Protein AF-A0A813K8M6-F1 (afdb_monomer)

Sequence (175 aa):
FKNPDDRFEMLVILCQASMNEKKYRQALTVLNEISEPPDALESLADFDSLKCQVYCFNGDMVKGLKAFNKAIEGQEFDLAISTWAGCSAALRRAGAWAVTKTTLEGLAKTDADKDKLDAVENLAKLKDAYLQEDRPKTDVARYAAVALVVVAMLVFVYLLWLLEARSLESWKMRK

Structure (mmCIF, N/CA/C/O backbone):
data_AF-A0A813K8M6-F1
#
_entry.id   AF-A0A813K8M6-F1
#
loop_
_atom_site.group_PDB
_atom_site.id
_atom_site.type_symbol
_atom_site.label_atom_id
_atom_site.label_alt_id
_atom_site.label_comp_id
_atom_site.label_asym_id
_atom_site.label_entity_id
_atom_site.label_seq_id
_atom_site.pdbx_PDB_ins_code
_atom_site.Cartn_x
_atom_site.Cartn_y
_atom_site.Cartn_z
_atom_site.occupancy
_atom_site.B_iso_or_equiv
_atom_site.auth_seq_id
_atom_site.auth_comp_id
_atom_site.auth_asym_id
_atom_site.auth_atom_id
_atom_site.pdbx_PDB_model_num
ATOM 1 N N . PHE A 1 1 ? 5.717 29.565 -0.203 1.00 63.16 1 PHE A N 1
ATOM 2 C CA . PHE A 1 1 ? 4.283 29.713 0.105 1.00 63.16 1 PHE A CA 1
ATOM 3 C C . PHE A 1 1 ? 4.122 30.782 1.163 1.00 63.16 1 PHE A C 1
ATOM 5 O O . PHE A 1 1 ? 4.915 30.788 2.096 1.00 63.16 1 PHE A O 1
ATOM 12 N N . LYS A 1 2 ? 3.194 31.728 0.967 1.00 81.81 2 LYS A N 1
ATOM 13 C CA . LYS A 1 2 ? 2.921 32.793 1.949 1.00 81.81 2 LYS A CA 1
ATOM 14 C C . LYS A 1 2 ? 2.077 32.277 3.123 1.00 81.81 2 LYS A C 1
ATOM 16 O O . LYS A 1 2 ? 2.232 32.794 4.220 1.00 81.81 2 LYS A O 1
ATOM 21 N N . ASN A 1 3 ? 1.259 31.249 2.889 1.00 86.44 3 ASN A N 1
ATOM 22 C CA . ASN A 1 3 ? 0.480 30.539 3.896 1.00 86.44 3 ASN A CA 1
ATOM 23 C C . ASN A 1 3 ? 1.069 29.123 4.117 1.00 86.44 3 ASN A C 1
ATOM 25 O O . ASN A 1 3 ? 1.348 28.443 3.121 1.00 86.44 3 ASN A O 1
ATOM 29 N N . PRO A 1 4 ? 1.330 28.680 5.362 1.00 86.56 4 PRO A N 1
ATOM 30 C CA . PRO A 1 4 ? 1.729 27.300 5.652 1.00 86.56 4 PRO A CA 1
ATOM 31 C C . PRO A 1 4 ? 0.704 26.252 5.191 1.00 86.56 4 PRO A C 1
ATOM 33 O O . PRO A 1 4 ? 1.125 25.187 4.739 1.00 86.56 4 PRO A O 1
ATOM 36 N N . ASP A 1 5 ? -0.593 26.563 5.219 1.00 87.00 5 ASP A N 1
ATOM 37 C CA . ASP A 1 5 ? -1.651 25.603 4.870 1.00 87.00 5 ASP A CA 1
ATOM 38 C C . ASP A 1 5 ? -1.622 25.251 3.376 1.00 87.00 5 ASP A C 1
ATOM 40 O O . ASP A 1 5 ? -1.583 24.076 3.013 1.00 87.00 5 ASP A O 1
ATOM 44 N N . ASP A 1 6 ? -1.479 26.256 2.502 1.00 89.31 6 ASP A N 1
ATOM 45 C CA . ASP A 1 6 ? -1.323 26.050 1.054 1.00 89.31 6 ASP A CA 1
ATOM 46 C C . ASP A 1 6 ? -0.097 25.175 0.736 1.00 89.31 6 ASP A C 1
ATOM 48 O O . ASP A 1 6 ? -0.085 24.395 -0.219 1.00 89.31 6 ASP A O 1
ATOM 52 N N . ARG A 1 7 ? 0.979 25.316 1.530 1.00 90.69 7 ARG A N 1
ATOM 53 C CA . ARG A 1 7 ? 2.183 24.491 1.371 1.00 90.69 7 ARG A CA 1
ATOM 54 C C . ARG A 1 7 ? 1.897 23.046 1.753 1.00 90.69 7 ARG A C 1
ATOM 56 O O . ARG A 1 7 ? 2.355 22.151 1.045 1.00 90.69 7 ARG A O 1
ATOM 63 N N . PHE A 1 8 ? 1.205 22.832 2.870 1.00 91.31 8 PHE A N 1
ATOM 64 C CA . PHE A 1 8 ? 0.817 21.506 3.332 1.00 91.31 8 PHE A CA 1
ATOM 65 C C . PHE A 1 8 ? -0.039 20.805 2.273 1.00 91.31 8 PHE A C 1
ATOM 67 O O . PHE A 1 8 ? 0.336 19.729 1.811 1.00 91.31 8 PHE A O 1
ATOM 74 N N . GLU A 1 9 ? -1.107 21.456 1.807 1.00 90.81 9 GLU A N 1
ATOM 75 C CA . GLU A 1 9 ? -2.008 20.907 0.790 1.00 90.81 9 GLU A CA 1
ATOM 76 C C . GLU A 1 9 ? -1.262 20.578 -0.510 1.00 90.81 9 GLU A C 1
ATOM 78 O O . GLU A 1 9 ? -1.362 19.461 -1.025 1.00 90.81 9 GLU A O 1
ATOM 83 N N . MET A 1 10 ? -0.419 21.497 -0.999 1.00 94.00 10 MET A N 1
ATOM 84 C CA . MET A 1 10 ? 0.396 21.247 -2.189 1.00 94.00 10 MET A CA 1
ATOM 85 C C . MET A 1 10 ? 1.305 20.020 -2.014 1.00 94.00 10 MET A C 1
ATOM 87 O O . MET A 1 10 ? 1.411 19.195 -2.925 1.00 94.00 10 MET A O 1
ATOM 91 N N . LEU A 1 11 ? 1.986 19.886 -0.871 1.00 95.31 11 LEU A N 1
ATOM 92 C CA . LEU A 1 11 ? 2.889 18.758 -0.629 1.00 95.31 11 LEU A CA 1
ATOM 93 C C . LEU A 1 11 ? 2.130 17.430 -0.497 1.00 95.31 11 LEU A C 1
ATOM 95 O O . LEU A 1 11 ? 2.611 16.412 -0.998 1.00 95.31 11 LEU A O 1
ATOM 99 N N . VAL A 1 12 ? 0.941 17.428 0.114 1.00 94.94 12 VAL A N 1
ATOM 100 C CA . VAL A 1 12 ? 0.066 16.245 0.172 1.00 94.94 12 VAL A CA 1
ATOM 101 C C . VAL A 1 12 ? -0.341 15.814 -1.236 1.00 94.94 12 VAL A C 1
ATOM 103 O O . VAL A 1 12 ? -0.151 14.648 -1.588 1.00 94.94 12 VAL A O 1
ATOM 106 N N . ILE A 1 13 ? -0.802 16.748 -2.074 1.00 96.06 13 ILE A N 1
ATOM 107 C CA . ILE A 1 13 ? -1.165 16.473 -3.473 1.00 96.06 13 ILE A CA 1
ATOM 108 C C . ILE A 1 13 ? 0.045 15.941 -4.251 1.00 96.06 13 ILE A C 1
ATOM 110 O O . ILE A 1 13 ? -0.065 14.959 -4.987 1.00 96.06 13 ILE A O 1
ATOM 114 N N . LEU A 1 14 ? 1.228 16.534 -4.068 1.00 97.75 14 LEU A N 1
ATOM 115 C CA . LEU A 1 14 ? 2.457 16.080 -4.721 1.00 97.75 14 LEU A CA 1
ATOM 116 C C . LEU A 1 14 ? 2.858 14.661 -4.279 1.00 97.75 14 LEU A C 1
ATOM 118 O O . LEU A 1 14 ? 3.325 13.858 -5.096 1.00 97.75 14 LEU A O 1
ATOM 122 N N . CYS A 1 15 ? 2.666 14.340 -3.000 1.00 97.69 15 CYS A N 1
ATOM 123 C CA . CYS A 1 15 ? 2.896 13.008 -2.453 1.00 97.69 15 CYS A CA 1
ATOM 124 C C . CYS A 1 15 ? 1.922 11.985 -3.062 1.00 97.69 15 CYS A C 1
ATOM 126 O O . CYS A 1 15 ? 2.361 10.950 -3.568 1.00 97.69 15 CYS A O 1
ATOM 128 N N . GLN A 1 16 ? 0.625 12.307 -3.116 1.00 97.19 16 GLN A N 1
ATOM 129 C CA . GLN A 1 16 ? -0.406 11.478 -3.756 1.00 97.19 16 GLN A CA 1
ATOM 130 C C . GLN A 1 16 ? -0.125 11.259 -5.248 1.00 97.19 16 GLN A C 1
ATOM 132 O O . GLN A 1 16 ? -0.160 10.126 -5.728 1.00 97.19 16 GLN A O 1
ATOM 137 N N . ALA A 1 17 ? 0.236 12.314 -5.982 1.00 98.12 17 ALA A N 1
ATOM 138 C CA . ALA A 1 17 ? 0.622 12.210 -7.386 1.00 98.12 17 ALA A CA 1
ATOM 139 C C . ALA A 1 17 ? 1.840 11.288 -7.567 1.00 98.12 17 ALA A C 1
ATOM 141 O O . ALA A 1 17 ? 1.840 10.406 -8.425 1.00 98.12 17 ALA A O 1
ATOM 142 N N . SER A 1 18 ? 2.856 11.422 -6.708 1.00 98.25 18 SER A N 1
ATOM 143 C CA . SER A 1 18 ? 4.033 10.542 -6.725 1.00 98.25 18 SER A CA 1
ATOM 144 C C . SER A 1 18 ? 3.670 9.076 -6.446 1.00 98.25 18 SER A C 1
ATOM 146 O O . SER A 1 18 ? 4.263 8.173 -7.041 1.00 98.25 18 SER A O 1
ATOM 148 N N . MET A 1 19 ? 2.689 8.825 -5.574 1.00 97.81 19 MET A N 1
ATOM 149 C CA . MET A 1 19 ? 2.160 7.487 -5.289 1.00 97.81 19 MET A CA 1
ATOM 150 C C . MET A 1 19 ? 1.417 6.883 -6.485 1.00 97.81 19 MET A C 1
ATOM 152 O O . MET A 1 19 ? 1.682 5.731 -6.835 1.00 97.81 19 MET A O 1
ATOM 156 N N . ASN A 1 20 ? 0.563 7.663 -7.154 1.00 96.75 20 ASN A N 1
ATOM 157 C CA . ASN A 1 20 ? -0.169 7.236 -8.353 1.00 96.75 20 ASN A CA 1
ATOM 158 C C . ASN A 1 20 ? 0.781 6.859 -9.501 1.00 96.75 20 ASN A C 1
ATOM 160 O O . ASN A 1 20 ? 0.588 5.844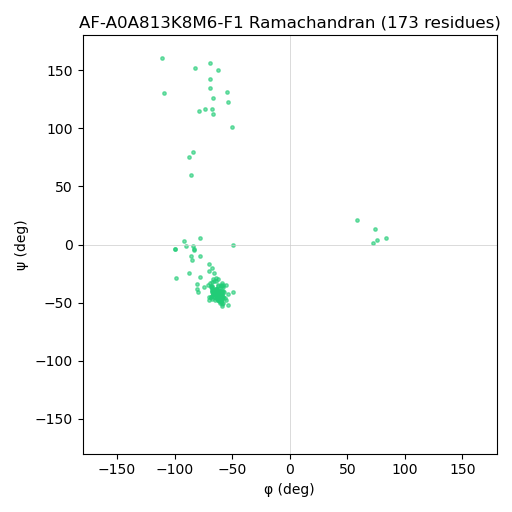 -10.169 1.00 96.75 20 ASN A O 1
ATOM 164 N N . GLU A 1 21 ? 1.877 7.605 -9.646 1.00 97.44 21 GLU A N 1
ATOM 165 C CA . GLU A 1 21 ? 2.957 7.331 -10.604 1.00 97.44 21 GLU A CA 1
ATOM 166 C C . GLU A 1 21 ? 3.912 6.206 -10.156 1.00 97.44 21 GLU A C 1
ATOM 168 O O . GLU A 1 21 ? 4.933 5.948 -10.797 1.00 97.44 21 GLU A O 1
ATOM 173 N N . LYS A 1 22 ? 3.626 5.525 -9.036 1.00 96.75 22 LYS A N 1
ATOM 174 C CA . LYS A 1 22 ? 4.455 4.453 -8.449 1.00 96.75 22 LYS A CA 1
ATOM 175 C C . LYS A 1 22 ? 5.887 4.898 -8.099 1.00 96.75 22 LYS A C 1
ATOM 177 O O . LYS A 1 22 ? 6.779 4.062 -7.924 1.00 96.75 22 LYS A O 1
ATOM 182 N N . LYS A 1 23 ? 6.129 6.205 -7.938 1.00 98.06 23 LYS A N 1
ATOM 183 C CA . LYS A 1 23 ? 7.416 6.799 -7.531 1.00 98.06 23 LYS A CA 1
ATOM 184 C C . LYS A 1 23 ? 7.540 6.829 -6.004 1.00 98.06 23 LYS A C 1
ATOM 186 O O . LYS A 1 23 ? 7.716 7.879 -5.391 1.00 98.06 23 LYS A O 1
ATOM 191 N N . TYR A 1 24 ? 7.490 5.655 -5.374 1.00 98.00 24 TYR A N 1
ATOM 192 C CA . TYR A 1 24 ? 7.379 5.519 -3.913 1.00 98.00 24 TYR A CA 1
ATOM 193 C C . TYR A 1 24 ? 8.513 6.195 -3.125 1.00 98.00 24 TYR A C 1
ATOM 195 O O . TYR A 1 24 ? 8.262 6.779 -2.073 1.00 98.00 24 TYR A O 1
ATOM 203 N N . ARG A 1 25 ? 9.752 6.172 -3.638 1.00 98.19 25 ARG A N 1
ATOM 204 C CA . ARG A 1 25 ? 10.892 6.851 -2.992 1.00 98.19 25 ARG A CA 1
ATOM 205 C C . ARG A 1 25 ? 10.729 8.369 -2.988 1.00 98.19 25 ARG A C 1
ATOM 207 O O . ARG A 1 25 ? 11.020 9.003 -1.984 1.00 98.19 25 ARG A O 1
ATOM 214 N N . GLN A 1 26 ? 10.237 8.934 -4.091 1.00 98.25 26 GLN A N 1
ATOM 215 C CA . GLN A 1 26 ? 9.951 10.365 -4.188 1.00 98.25 26 GLN A CA 1
ATOM 216 C C . GLN A 1 26 ? 8.805 10.744 -3.250 1.00 98.25 26 GLN A C 1
ATOM 218 O O . GLN A 1 26 ? 8.925 11.727 -2.527 1.00 98.25 26 GLN A O 1
ATOM 223 N N . ALA A 1 27 ? 7.741 9.936 -3.206 1.00 98.31 27 ALA A N 1
ATOM 224 C CA . ALA A 1 27 ? 6.636 10.145 -2.274 1.00 98.31 27 ALA A CA 1
ATOM 225 C C . ALA A 1 27 ? 7.124 10.170 -0.814 1.00 98.31 27 ALA A C 1
ATOM 227 O O . ALA A 1 27 ? 6.714 11.033 -0.049 1.00 98.31 27 ALA A O 1
ATOM 228 N N . LEU A 1 28 ? 8.064 9.289 -0.446 1.00 98.25 28 LEU A N 1
ATOM 229 C CA . LEU A 1 28 ? 8.680 9.288 0.884 1.00 98.25 28 LEU A CA 1
ATOM 230 C C . LEU A 1 28 ? 9.489 10.561 1.163 1.00 98.25 28 LEU A C 1
ATOM 232 O O . LEU A 1 28 ? 9.404 11.099 2.263 1.00 98.25 28 LEU A O 1
ATOM 236 N N . THR A 1 29 ? 10.262 11.048 0.190 1.00 98.31 29 THR A N 1
ATOM 237 C CA . THR A 1 29 ? 10.992 12.316 0.330 1.00 98.31 29 THR A CA 1
ATOM 238 C C . THR A 1 29 ? 10.032 13.476 0.561 1.00 98.31 29 THR A C 1
ATOM 240 O O . THR A 1 29 ? 10.202 14.199 1.535 1.00 98.31 29 THR A O 1
ATOM 243 N N . VAL A 1 30 ? 8.995 13.600 -0.274 1.00 97.88 30 VAL A N 1
ATOM 244 C CA . VAL A 1 30 ? 7.974 14.650 -0.139 1.00 97.88 30 VAL A CA 1
ATOM 245 C C . VAL A 1 30 ? 7.269 14.538 1.210 1.00 97.88 30 VAL A C 1
ATOM 247 O O . VAL A 1 30 ? 7.121 15.538 1.900 1.00 97.88 30 VAL A O 1
ATOM 250 N N . LEU A 1 31 ? 6.899 13.325 1.629 1.00 97.12 31 LEU A N 1
ATOM 251 C CA . LEU A 1 31 ? 6.241 13.091 2.910 1.00 97.12 31 LEU A CA 1
ATOM 252 C C . LEU A 1 31 ? 7.086 13.565 4.101 1.00 97.12 31 LEU A C 1
ATOM 254 O O . LEU A 1 31 ? 6.542 14.143 5.035 1.00 97.12 31 LEU A O 1
ATOM 258 N N . ASN A 1 32 ? 8.402 13.348 4.069 1.00 96.81 32 ASN A N 1
ATOM 259 C CA . ASN A 1 32 ? 9.301 13.799 5.135 1.00 96.81 32 ASN A CA 1
ATOM 260 C C . ASN A 1 32 ? 9.480 15.330 5.169 1.00 96.81 32 ASN A C 1
ATOM 262 O O . ASN A 1 32 ? 9.952 15.854 6.176 1.00 96.81 32 ASN A O 1
ATOM 266 N N . GLU A 1 33 ? 9.131 16.044 4.094 1.00 96.19 33 GLU A N 1
ATOM 267 C CA . GLU A 1 33 ? 9.129 17.514 4.057 1.00 96.19 33 GLU A CA 1
ATOM 268 C C . GLU A 1 33 ? 7.828 18.130 4.593 1.00 96.19 33 GLU A C 1
ATOM 270 O O . GLU A 1 33 ? 7.778 19.337 4.844 1.00 96.19 33 GLU A O 1
ATOM 275 N N . ILE A 1 34 ? 6.776 17.324 4.765 1.00 93.50 34 ILE A N 1
ATOM 276 C CA . ILE A 1 34 ? 5.495 17.776 5.305 1.00 93.50 34 ILE A CA 1
ATOM 277 C C . ILE A 1 34 ? 5.619 17.893 6.826 1.00 93.50 34 ILE A C 1
ATOM 279 O O . ILE A 1 34 ? 5.794 16.899 7.530 1.00 93.50 34 ILE A O 1
ATOM 283 N N . SER A 1 35 ? 5.509 19.114 7.347 1.00 86.31 35 SER A N 1
ATOM 284 C CA . SER A 1 35 ? 5.306 19.346 8.779 1.00 86.31 35 SER A CA 1
ATOM 285 C C . SER A 1 35 ? 3.908 18.883 9.193 1.00 86.31 35 SER A C 1
ATOM 287 O O . SER A 1 35 ? 2.963 19.071 8.426 1.00 86.31 35 SER A O 1
ATOM 289 N N . GLU A 1 36 ? 3.765 18.300 10.390 1.00 77.62 36 GLU A N 1
ATOM 290 C CA . GLU A 1 36 ? 2.446 17.915 10.918 1.00 77.62 36 GLU A CA 1
ATOM 291 C C . GLU A 1 36 ? 1.496 19.130 10.906 1.00 77.62 36 GLU A C 1
ATOM 293 O O . GLU A 1 36 ? 1.910 20.221 11.319 1.00 77.62 36 GLU A O 1
ATOM 298 N N . PRO A 1 37 ? 0.264 18.977 10.384 1.00 74.62 37 PRO A N 1
ATOM 299 C CA . PRO A 1 37 ? -0.665 20.088 10.263 1.00 74.62 37 PRO A CA 1
ATOM 300 C C . PRO A 1 37 ? -1.144 20.517 11.658 1.00 74.62 37 PRO A C 1
ATOM 302 O O . PRO A 1 37 ? -1.504 19.656 12.466 1.00 74.62 37 PRO A O 1
ATOM 305 N N . PRO A 1 38 ? -1.179 21.826 11.955 1.00 63.09 38 PRO A N 1
ATOM 306 C CA . PRO A 1 38 ? -1.862 22.321 13.136 1.00 63.09 38 PRO A CA 1
ATOM 307 C C . PRO A 1 38 ? -3.381 22.233 12.892 1.00 63.09 38 PRO A C 1
ATOM 309 O O . PRO A 1 38 ? -3.918 22.863 11.990 1.00 63.09 38 PRO A O 1
ATOM 312 N N . ASP A 1 39 ? -4.067 21.413 13.684 1.00 68.88 39 ASP A N 1
ATOM 313 C CA . ASP A 1 39 ? -5.514 21.486 13.962 1.00 68.88 39 ASP A CA 1
ATOM 314 C C . ASP A 1 39 ? -6.546 21.013 12.909 1.00 68.88 39 ASP A C 1
ATOM 316 O O . ASP A 1 39 ? -7.748 21.065 13.177 1.00 68.88 39 ASP A O 1
ATOM 320 N N . ALA A 1 40 ? -6.154 20.452 11.761 1.00 62.72 40 ALA A N 1
ATOM 321 C CA . ALA A 1 40 ? -7.122 19.930 10.779 1.00 62.72 40 ALA A CA 1
ATOM 322 C C . ALA A 1 40 ? -7.597 18.490 11.095 1.00 62.72 40 ALA A C 1
ATOM 324 O O . ALA A 1 40 ? -7.130 17.519 10.500 1.00 62.72 40 ALA A O 1
ATOM 325 N N . LEU A 1 41 ? -8.543 18.349 12.034 1.00 59.97 41 LEU A N 1
ATOM 326 C CA . LEU A 1 41 ? -9.089 17.059 12.506 1.00 59.97 41 LEU A CA 1
ATOM 327 C C . LEU A 1 41 ? -9.657 16.150 11.400 1.00 59.97 41 LEU A C 1
ATOM 329 O O . LEU A 1 41 ? -9.507 14.935 11.493 1.00 59.97 41 LEU A O 1
ATOM 333 N N . GLU A 1 42 ? -10.273 16.705 10.353 1.00 66.88 42 GLU A N 1
ATOM 334 C CA . GLU A 1 42 ? -10.892 15.889 9.294 1.00 66.88 42 GLU A CA 1
ATOM 335 C C . GLU A 1 42 ? -9.878 15.359 8.266 1.00 66.88 42 GLU A C 1
ATOM 337 O O . GLU A 1 42 ? -10.017 14.231 7.802 1.00 66.88 42 GLU A O 1
ATOM 342 N N . SER A 1 43 ? -8.812 16.105 7.949 1.00 74.38 43 SER A N 1
ATOM 343 C CA . SER A 1 43 ? -7.800 15.675 6.965 1.00 74.38 43 SER A CA 1
ATOM 344 C C . SER A 1 43 ? -6.695 14.796 7.560 1.00 74.38 43 SER A C 1
ATOM 346 O O . SER A 1 43 ? -5.908 14.195 6.823 1.00 74.38 43 SER A O 1
ATOM 348 N N . LEU A 1 44 ? -6.636 14.689 8.890 1.00 88.44 44 LEU A N 1
ATOM 349 C CA . LEU A 1 44 ? -5.617 13.920 9.603 1.00 88.44 44 LEU A CA 1
ATOM 350 C C . LEU A 1 44 ? -5.703 12.415 9.311 1.00 88.44 44 LEU A C 1
ATOM 352 O O . LEU A 1 44 ? -4.669 11.796 9.064 1.00 88.44 44 LEU A O 1
ATOM 356 N N . ALA A 1 45 ? -6.909 11.838 9.265 1.00 91.62 45 ALA A N 1
ATOM 357 C CA . ALA A 1 45 ? -7.087 10.409 8.993 1.00 91.62 45 ALA A CA 1
ATOM 358 C C . ALA A 1 45 ? -6.654 10.034 7.565 1.00 9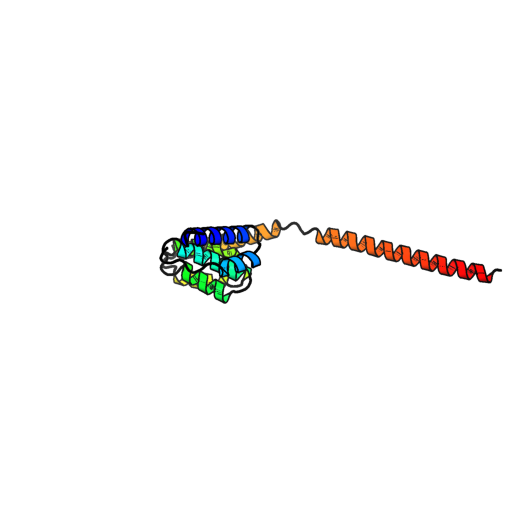1.62 45 ALA A C 1
ATOM 360 O O . ALA A 1 45 ? -5.901 9.075 7.371 1.00 91.62 45 ALA A O 1
ATOM 361 N N . ASP A 1 46 ? -7.048 10.834 6.572 1.00 92.88 46 ASP A N 1
ATOM 362 C CA . ASP A 1 46 ? -6.639 10.649 5.176 1.00 92.88 46 ASP A CA 1
ATOM 363 C C . ASP A 1 46 ? -5.128 10.830 4.999 1.00 92.88 46 ASP A C 1
ATOM 365 O O . ASP A 1 46 ? -4.473 10.080 4.265 1.00 92.88 46 ASP A O 1
ATOM 369 N N . PHE A 1 47 ? -4.541 11.791 5.713 1.00 94.81 47 PHE A N 1
ATOM 370 C CA . PHE A 1 47 ? -3.101 12.007 5.698 1.00 94.81 47 PHE A CA 1
ATOM 371 C C . PHE A 1 47 ? -2.327 10.855 6.359 1.00 94.81 47 PHE A C 1
ATOM 373 O O . PHE A 1 47 ? -1.306 10.408 5.827 1.00 94.81 47 PHE A O 1
ATOM 380 N N . ASP A 1 48 ? -2.812 10.314 7.477 1.00 96.00 48 ASP A N 1
ATOM 381 C CA . ASP A 1 48 ? -2.214 9.142 8.120 1.00 96.00 48 ASP A CA 1
ATOM 382 C C . ASP A 1 48 ? -2.403 7.859 7.285 1.00 96.00 48 ASP A C 1
ATOM 384 O O . ASP A 1 48 ? -1.489 7.030 7.210 1.00 96.00 48 ASP A O 1
ATOM 388 N N . SER A 1 49 ? -3.515 7.734 6.555 1.00 97.00 49 SER A N 1
ATOM 389 C CA . SER A 1 49 ? -3.714 6.696 5.534 1.00 97.00 49 SER A CA 1
ATOM 390 C C . SER A 1 49 ? -2.672 6.809 4.413 1.00 97.00 49 SER A C 1
ATOM 392 O O . SER A 1 49 ? -1.992 5.830 4.086 1.00 97.00 49 SER A O 1
ATOM 394 N N . LEU A 1 50 ? -2.430 8.016 3.887 1.00 97.25 50 LEU A N 1
ATOM 395 C CA . LEU A 1 50 ? -1.372 8.265 2.900 1.00 97.25 50 LEU A CA 1
ATOM 396 C C . LEU A 1 50 ? 0.018 7.904 3.450 1.00 97.25 50 LEU A C 1
ATOM 398 O O . LEU A 1 50 ? 0.797 7.230 2.770 1.00 97.25 50 LEU A O 1
ATOM 402 N N . LYS A 1 51 ? 0.325 8.287 4.696 1.00 97.56 51 LYS A N 1
ATOM 403 C CA . LYS A 1 51 ? 1.577 7.917 5.382 1.00 97.56 51 LYS A CA 1
ATOM 404 C C . LYS A 1 51 ? 1.749 6.409 5.472 1.00 97.56 51 LYS A C 1
ATOM 406 O O . LYS A 1 51 ? 2.834 5.910 5.169 1.00 97.56 51 LYS A O 1
ATOM 411 N N . CYS A 1 52 ? 0.694 5.685 5.850 1.00 98.31 52 CYS A N 1
ATOM 412 C CA . CYS A 1 52 ? 0.702 4.226 5.882 1.00 98.31 52 CYS A CA 1
ATOM 413 C C . CYS A 1 52 ? 1.127 3.659 4.526 1.00 98.31 52 CYS A C 1
ATOM 415 O O . CYS A 1 52 ? 2.094 2.895 4.447 1.00 98.31 52 CYS A O 1
ATOM 417 N N . GLN A 1 53 ? 0.470 4.099 3.449 1.00 98.25 53 GLN A N 1
ATOM 418 C CA . GLN A 1 53 ? 0.766 3.615 2.106 1.00 98.25 53 GLN A CA 1
ATOM 419 C C . GLN A 1 53 ? 2.218 3.900 1.710 1.00 98.25 53 GLN A C 1
ATOM 421 O O . GLN A 1 53 ? 2.926 2.990 1.274 1.00 98.25 53 GLN A O 1
ATOM 426 N N . VAL A 1 54 ? 2.682 5.139 1.893 1.00 98.44 54 VAL A N 1
ATOM 427 C CA . VAL A 1 54 ? 4.041 5.561 1.528 1.00 98.44 54 VAL A CA 1
ATOM 428 C C . VAL A 1 54 ? 5.093 4.745 2.281 1.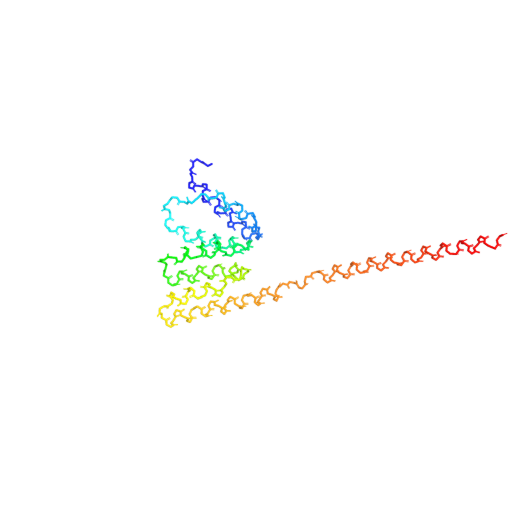00 98.44 54 VAL A C 1
ATOM 430 O O . VAL A 1 54 ? 6.010 4.209 1.651 1.00 98.44 54 VAL A O 1
ATOM 433 N N . TYR A 1 55 ? 4.973 4.595 3.605 1.00 98.56 55 TYR A N 1
ATOM 434 C CA . TYR A 1 55 ? 5.935 3.817 4.392 1.00 98.56 55 TYR A CA 1
ATOM 435 C C . TYR A 1 55 ? 5.927 2.335 4.003 1.00 98.56 55 TYR A C 1
ATOM 437 O O . TYR A 1 55 ? 6.989 1.765 3.740 1.00 98.56 55 TYR A O 1
ATOM 445 N N . CYS A 1 56 ? 4.746 1.725 3.872 1.00 98.25 56 CYS A N 1
ATOM 446 C CA . CYS A 1 56 ? 4.615 0.319 3.502 1.00 98.25 56 CYS A CA 1
ATOM 447 C C . CYS A 1 56 ? 5.167 0.022 2.096 1.00 98.25 56 CYS A C 1
ATOM 449 O O . CYS A 1 56 ? 5.896 -0.955 1.916 1.00 98.25 56 CYS A O 1
ATOM 451 N N . PHE A 1 57 ? 4.911 0.877 1.099 1.00 98.06 57 PHE A N 1
ATOM 452 C CA . PHE A 1 57 ? 5.476 0.702 -0.246 1.00 98.06 57 PHE A CA 1
ATOM 453 C C . PHE A 1 57 ? 7.004 0.846 -0.297 1.00 98.06 57 PHE A C 1
ATOM 455 O O . PHE A 1 57 ? 7.637 0.275 -1.192 1.00 98.06 57 PHE A O 1
ATOM 462 N N . ASN A 1 58 ? 7.595 1.563 0.662 1.00 98.19 58 ASN A N 1
ATOM 463 C CA . ASN A 1 58 ? 9.044 1.691 0.831 1.00 98.19 58 ASN A CA 1
ATOM 464 C C . ASN A 1 58 ? 9.652 0.635 1.777 1.00 98.19 58 ASN A C 1
ATOM 466 O O . ASN A 1 58 ? 10.858 0.664 2.009 1.00 98.19 58 ASN A O 1
ATOM 470 N N . GLY A 1 59 ? 8.857 -0.313 2.287 1.00 97.06 59 GLY A N 1
ATOM 471 C CA . GLY A 1 59 ? 9.328 -1.408 3.142 1.00 97.06 59 GLY A CA 1
ATOM 472 C C . GLY A 1 59 ? 9.477 -1.056 4.626 1.00 97.06 59 GLY A C 1
ATOM 473 O O . GLY A 1 59 ? 9.929 -1.895 5.400 1.00 97.06 59 GLY A O 1
ATOM 474 N N . ASP A 1 60 ? 9.074 0.145 5.050 1.00 97.62 60 ASP A N 1
ATOM 475 C CA . ASP A 1 60 ? 9.075 0.542 6.462 1.00 97.62 60 ASP A CA 1
ATOM 476 C C . ASP A 1 60 ? 7.751 0.130 7.126 1.00 97.62 60 ASP A C 1
ATOM 478 O O . ASP A 1 60 ? 6.841 0.933 7.346 1.00 97.62 60 ASP A O 1
ATOM 482 N N . MET A 1 61 ? 7.621 -1.172 7.403 1.00 97.69 61 MET A N 1
ATOM 483 C CA . MET A 1 61 ? 6.402 -1.761 7.969 1.00 97.69 61 MET A CA 1
ATOM 484 C C . MET A 1 61 ? 6.010 -1.122 9.309 1.00 97.69 61 MET A C 1
ATOM 486 O O . MET A 1 61 ? 4.831 -0.881 9.556 1.00 97.69 61 MET A O 1
ATOM 490 N N . VAL A 1 62 ? 6.986 -0.832 10.173 1.00 98.19 62 VAL A N 1
ATOM 491 C CA . VAL A 1 62 ? 6.738 -0.340 11.536 1.00 98.19 62 VAL A CA 1
ATOM 492 C C . VAL A 1 62 ? 6.127 1.059 11.505 1.00 98.19 62 VAL A C 1
ATOM 494 O O . VAL A 1 62 ? 5.115 1.302 12.167 1.00 98.19 62 VAL A O 1
ATOM 497 N N . LYS A 1 63 ? 6.690 1.979 10.708 1.00 97.94 63 LYS A N 1
ATOM 498 C CA . LYS A 1 63 ? 6.095 3.315 10.551 1.00 97.94 63 LYS A CA 1
ATOM 499 C C . LYS A 1 63 ? 4.754 3.257 9.829 1.00 97.94 63 LYS A C 1
ATOM 501 O O . LYS A 1 63 ? 3.846 3.995 10.206 1.00 97.94 63 LYS A O 1
ATOM 506 N N . GLY A 1 64 ? 4.612 2.356 8.856 1.00 97.94 64 GLY A N 1
ATOM 507 C CA . GLY A 1 64 ? 3.351 2.126 8.155 1.00 97.94 64 GLY A CA 1
ATOM 508 C C . GLY A 1 64 ? 2.221 1.687 9.088 1.00 97.94 64 GLY A C 1
ATOM 509 O O . GLY A 1 64 ? 1.141 2.271 9.050 1.00 97.94 64 GLY A O 1
ATOM 510 N N . LEU A 1 65 ? 2.485 0.730 9.983 1.00 98.19 65 LEU A N 1
ATOM 511 C CA . LEU A 1 65 ? 1.528 0.274 11.000 1.00 98.19 65 LEU A CA 1
ATOM 512 C C . LEU A 1 65 ? 1.189 1.370 12.013 1.00 98.19 65 LEU A C 1
ATOM 514 O O . LEU A 1 65 ? 0.028 1.532 12.377 1.00 98.19 65 LEU A O 1
ATOM 518 N N . LYS A 1 66 ? 2.182 2.157 12.447 1.00 98.12 66 LYS A N 1
ATOM 519 C CA . LYS A 1 66 ? 1.939 3.288 13.355 1.00 98.12 66 LYS A CA 1
ATOM 520 C C . LYS A 1 66 ? 1.012 4.327 12.721 1.00 98.12 66 LYS A C 1
ATOM 522 O O . LYS A 1 66 ? 0.114 4.816 13.395 1.00 98.12 66 LYS A O 1
ATOM 527 N N . ALA A 1 67 ? 1.231 4.658 11.449 1.00 97.62 67 ALA A N 1
ATOM 528 C CA . ALA A 1 67 ? 0.371 5.578 10.712 1.00 97.62 67 ALA A CA 1
ATOM 529 C C . ALA A 1 67 ? -1.032 4.990 10.488 1.00 97.62 67 ALA A C 1
ATOM 531 O O . ALA A 1 67 ? -2.015 5.680 10.711 1.00 97.62 67 ALA A O 1
ATOM 532 N N . PHE A 1 68 ? -1.134 3.700 10.150 1.00 98.12 68 PHE A N 1
ATOM 533 C CA . PHE A 1 68 ? -2.424 3.019 10.014 1.00 98.12 68 PHE A CA 1
ATOM 534 C C . PHE A 1 68 ? -3.251 3.083 11.299 1.00 98.12 68 PHE A C 1
ATOM 536 O O . PHE A 1 68 ? -4.403 3.492 11.256 1.00 98.12 68 PHE A O 1
ATOM 543 N N . ASN A 1 69 ? -2.653 2.728 12.441 1.00 97.81 69 ASN A N 1
ATOM 544 C CA . ASN A 1 69 ? -3.349 2.739 13.726 1.00 97.81 69 ASN A CA 1
ATOM 545 C C . ASN A 1 69 ? -3.846 4.138 14.093 1.00 97.81 69 ASN A C 1
ATOM 547 O O . ASN A 1 69 ? -4.968 4.255 14.563 1.00 97.81 69 ASN A O 1
ATOM 551 N N . LYS A 1 70 ? -3.052 5.185 13.822 1.00 96.00 70 LYS A N 1
ATOM 552 C CA . LYS A 1 70 ? -3.499 6.575 13.981 1.00 96.00 70 LYS A CA 1
ATOM 553 C C . LYS A 1 70 ? -4.679 6.913 13.066 1.00 96.00 70 LYS A C 1
ATOM 555 O O . LYS A 1 70 ? -5.631 7.531 13.518 1.00 96.00 70 LYS A O 1
ATOM 560 N N . ALA A 1 71 ? -4.645 6.467 11.808 1.00 95.94 71 ALA A N 1
ATOM 561 C CA . ALA A 1 71 ? -5.711 6.733 10.843 1.00 95.94 71 ALA A CA 1
ATOM 562 C C . ALA A 1 71 ? -7.060 6.101 11.231 1.00 95.94 71 ALA A C 1
ATOM 564 O O . ALA A 1 71 ? -8.101 6.626 10.851 1.00 95.94 71 ALA A O 1
ATOM 565 N N . ILE A 1 72 ? -7.050 4.981 11.963 1.00 97.06 72 ILE A N 1
ATOM 566 C CA . ILE A 1 72 ? -8.267 4.283 12.418 1.00 97.06 72 ILE A CA 1
ATOM 567 C C . ILE A 1 72 ? -8.634 4.583 13.880 1.00 97.06 72 ILE A C 1
ATOM 569 O O . ILE A 1 72 ? -9.654 4.100 14.371 1.00 97.06 72 ILE A O 1
ATOM 573 N N . GLU A 1 73 ? -7.811 5.343 14.603 1.00 95.62 73 GLU A N 1
ATOM 574 C CA . GLU A 1 73 ? -8.030 5.635 16.018 1.00 95.62 73 GLU A CA 1
ATOM 575 C C . GLU A 1 73 ? -9.287 6.498 16.200 1.00 95.62 73 GLU A C 1
ATOM 577 O O . GLU A 1 73 ? -9.440 7.545 15.577 1.00 95.62 73 GLU A O 1
ATOM 582 N N . GLY A 1 74 ? -10.217 6.038 17.043 1.00 93.75 74 GLY A N 1
ATOM 583 C CA . GLY A 1 74 ? -11.483 6.735 17.304 1.00 93.75 74 GLY A CA 1
ATOM 584 C C . GLY A 1 74 ? -12.505 6.690 16.160 1.00 93.75 74 GLY A C 1
ATOM 585 O O . GLY A 1 74 ? -13.589 7.250 16.307 1.00 93.75 74 GLY A O 1
ATOM 586 N N . GLN A 1 75 ? -12.193 6.021 15.049 1.00 94.56 75 GLN A N 1
ATOM 587 C CA . GLN A 1 75 ? -13.079 5.898 13.892 1.00 94.56 75 GLN A CA 1
ATOM 588 C C . GLN A 1 75 ? -14.108 4.778 14.094 1.00 94.56 75 GLN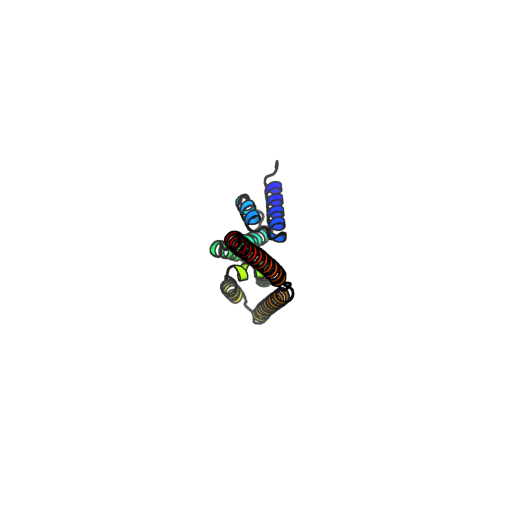 A C 1
ATOM 590 O O . GLN A 1 75 ? -13.856 3.780 14.777 1.00 94.56 75 GLN A O 1
ATOM 595 N N . GLU A 1 76 ? -15.273 4.920 13.462 1.00 96.00 76 GLU A N 1
ATOM 596 C CA . GLU A 1 76 ? -16.241 3.827 13.371 1.00 96.00 76 GLU A CA 1
ATOM 597 C C . GLU A 1 76 ? -15.720 2.704 12.465 1.00 96.00 76 GLU A C 1
ATOM 599 O O . GLU A 1 76 ? -14.894 2.925 11.575 1.00 96.00 76 GLU A O 1
ATOM 604 N N . PHE A 1 77 ? -16.234 1.487 12.670 1.00 97.06 77 PHE A N 1
ATOM 605 C CA . PHE A 1 77 ? -15.801 0.300 11.931 1.00 97.06 77 PHE A CA 1
ATOM 606 C C . PHE A 1 77 ? -15.870 0.495 10.407 1.00 97.06 77 PHE A C 1
ATOM 608 O O . PHE A 1 77 ? -14.924 0.143 9.703 1.00 97.06 77 PHE A O 1
ATOM 615 N N . ASP A 1 78 ? -16.941 1.118 9.905 1.00 96.62 78 ASP A N 1
ATOM 616 C CA . ASP A 1 78 ? -17.147 1.350 8.471 1.00 96.62 78 ASP A CA 1
ATOM 617 C C . ASP A 1 78 ? -16.109 2.309 7.854 1.00 96.62 78 ASP A C 1
ATOM 619 O O . ASP A 1 78 ? -15.708 2.143 6.698 1.00 96.62 78 ASP A O 1
ATOM 623 N N . LEU A 1 79 ? -15.604 3.278 8.620 1.00 96.00 79 LEU A N 1
ATOM 624 C CA . LEU A 1 79 ? -14.523 4.151 8.158 1.00 96.00 79 LEU A CA 1
ATOM 625 C C . LEU A 1 79 ? -13.164 3.453 8.272 1.00 96.00 79 LEU A C 1
ATOM 627 O O . LEU A 1 79 ? -12.359 3.506 7.341 1.00 96.00 79 LEU A O 1
ATOM 631 N N . ALA A 1 80 ? -12.929 2.717 9.362 1.00 97.31 80 ALA A N 1
ATOM 632 C CA . ALA A 1 80 ? -11.698 1.956 9.558 1.00 97.31 80 ALA A CA 1
ATOM 633 C C . ALA A 1 80 ? -11.489 0.892 8.463 1.00 97.31 80 ALA A C 1
ATOM 635 O O . ALA A 1 80 ? -10.383 0.756 7.928 1.00 97.31 80 ALA A O 1
ATOM 636 N N . ILE A 1 81 ? -12.549 0.172 8.075 1.00 97.31 81 ILE A N 1
ATOM 637 C CA . ILE A 1 81 ? -12.490 -0.823 6.997 1.00 97.31 81 ILE A CA 1
ATOM 638 C C . ILE A 1 81 ? -12.279 -0.169 5.624 1.00 97.31 81 ILE A C 1
ATOM 640 O O . ILE A 1 81 ? -11.536 -0.713 4.807 1.00 97.31 81 ILE A O 1
ATOM 644 N N . SER A 1 82 ? -12.853 1.016 5.379 1.00 96.56 82 SER A N 1
ATOM 645 C CA . SER A 1 82 ? -12.613 1.796 4.155 1.00 96.56 82 SER A CA 1
ATOM 646 C C . SER A 1 82 ? -11.141 2.213 4.042 1.00 96.56 82 SER A C 1
ATOM 648 O O . SER A 1 82 ? -10.485 1.950 3.027 1.00 96.56 82 SER A O 1
ATOM 650 N N . THR A 1 83 ? -10.573 2.748 5.127 1.00 96.88 83 THR A N 1
ATOM 651 C CA . THR A 1 83 ? -9.147 3.095 5.224 1.00 96.88 83 THR A CA 1
ATOM 652 C C . THR A 1 83 ? -8.253 1.875 4.997 1.00 96.88 83 THR A C 1
ATOM 654 O O . THR A 1 83 ? -7.271 1.938 4.252 1.00 96.88 83 THR A O 1
ATOM 657 N N . TRP A 1 84 ? -8.605 0.725 5.576 1.00 97.69 84 TRP A N 1
ATOM 658 C CA . TRP A 1 84 ? -7.880 -0.528 5.365 1.00 97.69 84 TRP A CA 1
ATOM 659 C C . TRP A 1 84 ? -7.956 -1.038 3.925 1.00 97.69 84 TRP A C 1
ATOM 661 O O . TRP A 1 84 ? -6.932 -1.433 3.359 1.00 97.69 84 TRP A O 1
ATOM 671 N N . ALA A 1 85 ? -9.132 -0.971 3.299 1.00 96.75 85 ALA A N 1
ATOM 672 C CA . ALA A 1 85 ? -9.313 -1.322 1.896 1.00 96.75 85 ALA A CA 1
ATOM 673 C C . ALA A 1 85 ? -8.453 -0.430 0.982 1.00 96.75 85 ALA A C 1
ATOM 675 O O . ALA A 1 85 ? -7.780 -0.945 0.081 1.00 96.75 85 ALA A O 1
ATOM 676 N N . GLY A 1 86 ? -8.393 0.878 1.258 1.00 95.69 86 GLY A N 1
ATOM 677 C CA . GLY A 1 86 ? -7.522 1.829 0.559 1.00 95.69 86 GLY A CA 1
ATOM 678 C C . GLY A 1 86 ? -6.031 1.506 0.712 1.00 95.69 86 GLY A C 1
ATOM 679 O O . GLY A 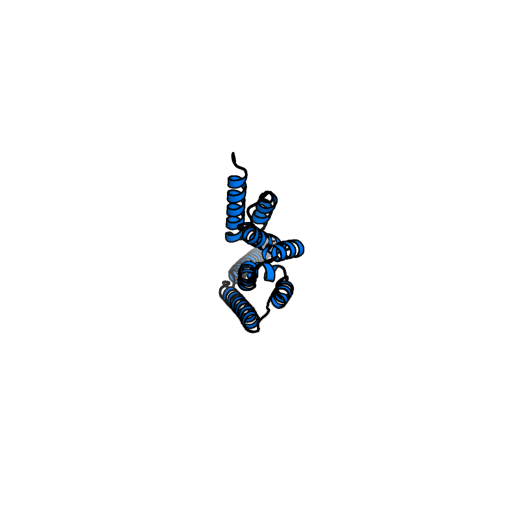1 86 ? -5.278 1.537 -0.262 1.00 95.69 86 GLY A O 1
ATOM 680 N N . CYS A 1 87 ? -5.608 1.091 1.907 1.00 97.06 87 CYS A N 1
ATOM 681 C CA . CYS A 1 87 ? -4.220 0.726 2.209 1.00 97.06 87 CYS A CA 1
ATOM 682 C C . CYS A 1 87 ? -3.841 -0.719 1.833 1.00 97.06 87 CYS A C 1
ATOM 684 O O . CYS A 1 87 ? -2.683 -1.114 1.994 1.00 97.06 87 CYS A O 1
ATOM 686 N N . SER A 1 88 ? -4.777 -1.515 1.310 1.00 96.06 88 SER A N 1
ATOM 687 C CA . SER A 1 88 ? -4.620 -2.967 1.144 1.00 96.06 88 SER A CA 1
ATOM 688 C C . SER A 1 88 ? -3.385 -3.392 0.350 1.00 96.06 88 SER A C 1
ATOM 690 O O . SER A 1 88 ? -2.613 -4.245 0.796 1.00 96.06 88 SER A O 1
ATOM 692 N N . ALA A 1 89 ? -3.149 -2.757 -0.798 1.00 94.75 89 ALA A N 1
ATOM 693 C CA . ALA A 1 89 ? -2.001 -3.055 -1.651 1.00 94.75 89 ALA A CA 1
ATOM 694 C C . ALA A 1 89 ? -0.664 -2.767 -0.945 1.00 94.75 89 ALA A C 1
ATOM 696 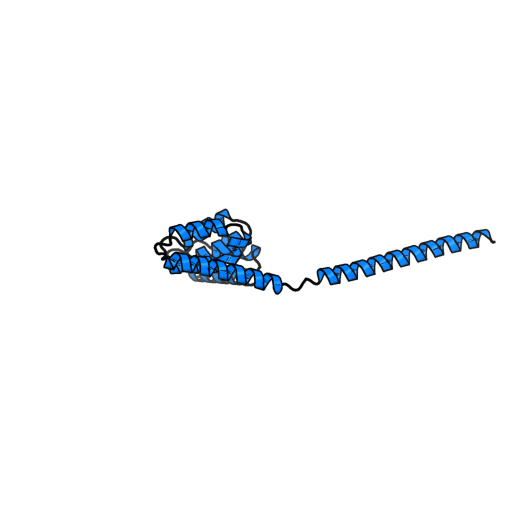O O . ALA A 1 89 ? 0.288 -3.543 -1.062 1.00 94.75 89 ALA A O 1
ATOM 697 N N . ALA A 1 90 ? -0.597 -1.669 -0.188 1.00 96.81 90 ALA A N 1
ATOM 698 C CA . ALA A 1 90 ? 0.601 -1.278 0.541 1.00 96.81 90 ALA A CA 1
ATOM 699 C C . ALA A 1 90 ? 0.865 -2.231 1.717 1.00 96.81 90 ALA A C 1
ATOM 701 O O . ALA A 1 90 ? 1.970 -2.761 1.853 1.00 96.81 90 ALA A O 1
ATOM 702 N N . LEU A 1 91 ? -0.168 -2.516 2.516 1.00 97.25 91 LEU A N 1
ATOM 703 C CA . LEU A 1 91 ? -0.094 -3.403 3.679 1.00 97.25 91 LEU A CA 1
ATOM 704 C C . LEU A 1 91 ? 0.325 -4.825 3.295 1.00 97.25 91 LEU A C 1
ATOM 706 O O . LEU A 1 91 ? 1.168 -5.417 3.967 1.00 97.25 91 LEU A O 1
ATOM 710 N N . ARG A 1 92 ? -0.199 -5.366 2.188 1.00 95.25 92 ARG A N 1
ATOM 711 C CA . ARG A 1 92 ? 0.216 -6.681 1.675 1.00 95.25 92 ARG A CA 1
ATOM 712 C C . ARG A 1 92 ? 1.668 -6.698 1.247 1.00 95.25 92 ARG A C 1
ATOM 714 O O . ARG A 1 92 ? 2.404 -7.600 1.636 1.00 95.25 92 ARG A O 1
ATOM 721 N N . ARG A 1 93 ? 2.100 -5.683 0.494 1.00 94.25 93 ARG A N 1
ATOM 722 C CA . ARG A 1 93 ? 3.494 -5.574 0.053 1.00 94.25 93 ARG A CA 1
ATOM 723 C C . ARG A 1 93 ? 4.469 -5.506 1.230 1.00 94.25 93 ARG A C 1
ATOM 725 O O . ARG A 1 93 ? 5.561 -6.053 1.129 1.00 94.25 93 ARG A O 1
ATOM 732 N N . ALA A 1 94 ? 4.077 -4.856 2.324 1.00 96.94 94 ALA A N 1
ATOM 733 C CA . ALA A 1 94 ? 4.881 -4.756 3.538 1.00 96.94 94 ALA A CA 1
ATOM 734 C C . ALA A 1 94 ? 4.767 -5.974 4.477 1.00 96.94 94 ALA A C 1
ATOM 736 O O . ALA A 1 94 ? 5.458 -6.004 5.489 1.00 96.94 94 ALA A O 1
ATOM 737 N N . GLY A 1 95 ? 3.899 -6.953 4.190 1.00 96.38 95 GLY A N 1
ATOM 738 C CA . GLY A 1 95 ? 3.642 -8.091 5.085 1.00 96.38 95 GLY A CA 1
ATOM 739 C C . GLY A 1 95 ? 2.795 -7.757 6.324 1.00 96.38 95 GLY A C 1
ATOM 740 O O . GLY A 1 95 ? 2.689 -8.572 7.234 1.00 96.38 95 GLY A O 1
ATOM 741 N N . ALA A 1 96 ? 2.155 -6.585 6.359 1.00 97.56 96 ALA A N 1
ATOM 742 C CA . ALA A 1 96 ? 1.359 -6.078 7.482 1.00 97.56 96 ALA A CA 1
ATOM 743 C C . ALA A 1 96 ? -0.134 -6.469 7.430 1.00 97.56 96 ALA A C 1
ATOM 745 O O . ALA A 1 96 ? -0.915 -6.100 8.309 1.00 97.56 96 ALA A O 1
ATOM 746 N N . TRP A 1 97 ? -0.556 -7.193 6.389 1.00 96.75 97 TRP A N 1
ATOM 747 C CA . TRP A 1 97 ? -1.967 -7.508 6.138 1.00 96.75 97 TRP A CA 1
ATOM 748 C C . TRP A 1 97 ? -2.628 -8.290 7.280 1.00 96.75 97 TRP A C 1
ATOM 750 O O . TRP A 1 97 ? -3.685 -7.895 7.759 1.00 96.75 97 TRP A O 1
ATOM 760 N N . ALA A 1 98 ? -1.989 -9.362 7.758 1.00 97.06 98 ALA A N 1
ATOM 761 C CA . ALA A 1 98 ? -2.546 -10.185 8.834 1.00 97.06 98 ALA A CA 1
ATOM 762 C C . ALA A 1 98 ? -2.677 -9.401 10.150 1.00 97.06 98 ALA A C 1
ATOM 764 O O . ALA A 1 98 ? -3.700 -9.483 10.818 1.00 97.06 98 ALA A O 1
ATOM 765 N N . VAL A 1 99 ? -1.669 -8.585 10.478 1.00 97.69 99 VAL A N 1
ATOM 766 C CA . VAL A 1 99 ? -1.655 -7.771 11.703 1.00 97.69 99 VAL A CA 1
ATOM 767 C C . VAL A 1 99 ? -2.800 -6.760 11.698 1.00 97.69 99 VAL A C 1
ATOM 769 O O . VAL A 1 99 ? -3.546 -6.666 12.666 1.00 97.69 99 VAL A O 1
ATOM 772 N N . THR A 1 100 ? -2.970 -6.036 10.589 1.00 97.81 100 THR A N 1
ATOM 773 C CA . THR A 1 100 ? -4.051 -5.047 10.452 1.00 97.81 100 THR A CA 1
ATOM 774 C C . THR A 1 100 ? -5.438 -5.686 10.415 1.00 97.81 100 THR A C 1
ATOM 776 O O . THR A 1 100 ? -6.373 -5.103 10.959 1.00 97.81 100 THR A O 1
ATOM 779 N N . LYS A 1 101 ? -5.573 -6.904 9.863 1.00 97.81 101 LYS A N 1
ATOM 780 C CA . LYS A 1 101 ? -6.818 -7.681 9.951 1.00 97.81 101 LYS A CA 1
ATOM 781 C C . LYS A 1 101 ? -7.195 -7.941 11.411 1.00 97.81 101 LYS A C 1
ATOM 783 O O . LYS A 1 101 ? -8.305 -7.608 11.805 1.00 97.81 101 LYS A O 1
ATOM 788 N N . THR A 1 102 ? -6.268 -8.450 12.223 1.00 97.88 102 THR A N 1
ATOM 789 C CA . THR A 1 102 ? -6.524 -8.708 13.651 1.00 97.88 102 THR A CA 1
ATOM 790 C C . THR A 1 102 ? -6.910 -7.436 14.412 1.00 97.88 102 THR A C 1
ATOM 792 O O . THR A 1 102 ? -7.760 -7.477 15.298 1.00 97.88 102 THR A O 1
ATOM 795 N N . THR A 1 103 ? -6.343 -6.280 14.051 1.00 97.44 103 THR A N 1
ATOM 796 C CA . THR A 1 103 ? -6.760 -4.989 14.624 1.00 97.44 103 THR A CA 1
ATOM 797 C C . THR A 1 103 ? -8.218 -4.653 14.293 1.00 97.44 103 THR A C 1
ATOM 799 O O . THR A 1 103 ? -8.956 -4.230 15.180 1.00 97.44 103 THR A O 1
ATOM 802 N N . LEU A 1 104 ? -8.657 -4.875 13.050 1.00 97.56 104 LEU A N 1
ATOM 803 C CA . LEU A 1 104 ? -10.048 -4.649 12.642 1.00 97.56 104 LEU A CA 1
ATOM 804 C C . LEU A 1 104 ? -11.022 -5.673 13.229 1.00 97.56 104 LEU A C 1
ATOM 806 O O . LEU A 1 104 ? -12.140 -5.305 13.576 1.00 97.56 104 LEU A O 1
ATOM 810 N N . GLU A 1 105 ? -10.607 -6.930 13.392 1.00 97.19 105 GLU A N 1
ATOM 811 C CA . GLU A 1 105 ? -11.397 -7.952 14.094 1.00 97.19 105 GLU A CA 1
ATOM 812 C C . GLU A 1 105 ? -11.702 -7.524 15.536 1.00 97.19 105 GLU A C 1
ATOM 814 O O . GLU A 1 105 ? -12.800 -7.769 16.027 1.00 97.19 105 GLU A O 1
ATOM 819 N N . GLY A 1 106 ? -10.768 -6.829 16.197 1.00 97.00 106 GLY A N 1
ATOM 820 C CA . GLY A 1 106 ? -10.992 -6.240 17.520 1.00 97.00 106 GLY A CA 1
ATOM 821 C C . GLY A 1 106 ? -11.955 -5.045 17.529 1.00 97.00 106 GLY A C 1
ATOM 822 O O . GLY A 1 106 ? -12.542 -4.749 18.569 1.00 97.00 106 GLY A O 1
ATOM 823 N N . LEU A 1 107 ? -12.131 -4.362 16.391 1.00 96.25 107 LEU A N 1
ATOM 824 C CA . LEU A 1 107 ? -13.090 -3.261 16.228 1.00 96.25 107 LEU A CA 1
ATOM 825 C C . LEU A 1 107 ? -14.488 -3.743 15.816 1.00 96.25 107 LEU A C 1
ATOM 827 O O . LEU A 1 107 ? -15.470 -3.049 16.085 1.00 96.25 107 LEU A O 1
ATOM 831 N N . ALA A 1 108 ? -14.590 -4.916 15.188 1.00 97.31 108 ALA A N 1
ATOM 832 C CA . ALA A 1 108 ? -15.851 -5.524 14.782 1.00 97.31 108 ALA A CA 1
ATOM 833 C C . ALA A 1 108 ? -16.670 -5.950 16.013 1.00 97.31 108 ALA A C 1
ATOM 835 O O . ALA A 1 108 ? -16.259 -6.817 16.786 1.00 97.31 108 ALA A O 1
ATOM 836 N N . LYS A 1 109 ? -17.852 -5.350 16.199 1.00 96.81 109 LYS A N 1
ATOM 837 C CA . LYS A 1 109 ? -18.730 -5.649 17.349 1.00 96.81 109 LYS A CA 1
ATOM 838 C C . LYS A 1 109 ? -19.845 -6.618 16.988 1.00 96.81 109 LYS A C 1
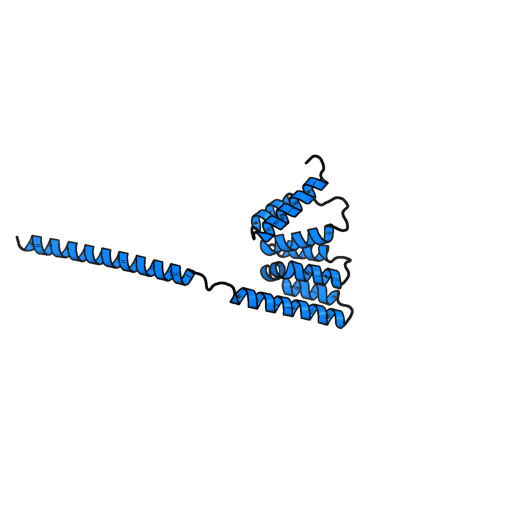ATOM 840 O O . LYS A 1 109 ? -20.322 -7.347 17.855 1.00 96.81 109 LYS A O 1
ATOM 845 N N . THR A 1 110 ? -20.274 -6.609 15.731 1.00 97.62 110 THR A N 1
ATOM 846 C CA . THR A 1 110 ? -21.381 -7.430 15.238 1.00 97.62 110 THR A CA 1
ATOM 847 C C . THR A 1 110 ? -20.884 -8.509 14.281 1.00 97.62 110 THR A C 1
ATOM 849 O O . THR A 1 110 ? -19.798 -8.400 13.712 1.00 97.62 110 THR A O 1
ATOM 852 N N . ASP A 1 111 ? -21.678 -9.559 14.070 1.00 97.44 111 ASP A N 1
ATOM 853 C CA . ASP A 1 111 ? -21.343 -10.567 13.054 1.00 97.44 111 ASP A CA 1
ATOM 854 C C . ASP A 1 111 ? -21.415 -9.985 11.633 1.00 97.44 111 ASP A C 1
ATOM 856 O O . ASP A 1 111 ? -20.600 -10.336 10.787 1.00 97.44 111 ASP A O 1
ATOM 860 N N . ALA A 1 112 ? -22.282 -8.991 11.406 1.00 97.38 112 ALA A N 1
ATOM 861 C CA . ALA A 1 112 ? -22.335 -8.257 10.143 1.00 97.38 112 ALA A CA 1
ATOM 862 C C . ALA A 1 112 ? -21.022 -7.506 9.837 1.00 97.38 112 ALA A C 1
ATOM 864 O O . ALA A 1 112 ? -20.615 -7.418 8.679 1.00 97.38 112 ALA A O 1
ATOM 865 N N . ASP A 1 113 ? -20.333 -6.986 10.860 1.00 97.81 113 ASP A N 1
ATOM 866 C CA . ASP A 1 113 ? -19.021 -6.347 10.693 1.00 97.81 113 ASP A CA 1
ATOM 867 C C . ASP A 1 113 ? -17.955 -7.365 10.260 1.00 97.81 113 ASP A C 1
ATOM 869 O O . ASP A 1 113 ? -17.129 -7.080 9.391 1.00 97.81 113 ASP A O 1
ATOM 873 N N . LYS A 1 114 ? -18.003 -8.584 10.813 1.00 96.81 114 LYS A N 1
ATOM 874 C CA . LYS A 1 114 ? -17.098 -9.676 10.421 1.00 96.81 114 LYS A CA 1
ATOM 875 C C . LYS A 1 114 ? -17.338 -10.104 8.974 1.00 96.81 114 LYS A C 1
ATOM 877 O O . LYS A 1 114 ? -16.378 -10.234 8.218 1.00 96.81 114 LYS A O 1
ATOM 882 N N . ASP A 1 115 ? -18.601 -10.216 8.562 1.00 97.50 115 ASP A N 1
ATOM 883 C CA . ASP A 1 115 ? -18.958 -10.539 7.177 1.00 97.50 115 ASP A CA 1
ATOM 884 C C . ASP A 1 115 ? -18.432 -9.476 6.195 1.00 97.50 115 ASP A C 1
ATOM 886 O O . ASP A 1 115 ? -17.895 -9.808 5.133 1.00 97.50 115 ASP A O 1
ATOM 890 N N . LYS A 1 116 ? -18.520 -8.185 6.556 1.00 97.31 116 LYS A N 1
ATOM 891 C CA . LYS A 1 116 ? -17.926 -7.090 5.768 1.00 97.31 116 LYS A CA 1
ATOM 892 C C . LYS A 1 116 ? -16.404 -7.219 5.673 1.00 97.31 116 LYS A C 1
ATOM 894 O O . LYS A 1 116 ? -15.845 -7.026 4.591 1.00 97.31 116 LYS A O 1
ATOM 899 N N . LEU A 1 117 ? -15.732 -7.547 6.778 1.00 97.06 117 LEU A N 1
ATOM 900 C CA . LEU A 1 117 ? -14.279 -7.730 6.810 1.00 97.06 117 LEU A CA 1
ATOM 901 C C . LEU A 1 117 ? -13.831 -8.848 5.859 1.00 97.06 117 LEU A C 1
ATOM 903 O O . LEU A 1 117 ? -12.917 -8.650 5.051 1.00 97.06 117 LEU A O 1
ATOM 907 N N . ASP A 1 118 ? -14.516 -9.989 5.902 1.00 96.94 118 ASP A N 1
ATOM 908 C CA . ASP A 1 118 ? -14.232 -11.127 5.029 1.00 96.94 118 ASP A CA 1
ATOM 909 C C . ASP A 1 118 ? -14.558 -10.819 3.558 1.00 96.94 118 ASP A C 1
ATOM 911 O O . ASP A 1 118 ? -13.811 -11.211 2.655 1.00 96.94 118 ASP A O 1
ATOM 915 N N . ALA A 1 119 ? -15.620 -10.051 3.288 1.00 96.88 119 ALA A N 1
ATOM 916 C CA . ALA A 1 119 ? -15.939 -9.584 1.940 1.00 96.88 119 ALA A CA 1
ATOM 917 C C . ALA A 1 119 ? -14.818 -8.707 1.352 1.00 96.88 119 ALA A C 1
ATOM 919 O O . ALA A 1 119 ? -14.403 -8.922 0.208 1.00 96.88 119 ALA A O 1
ATOM 920 N N . VAL A 1 120 ? -14.279 -7.763 2.133 1.00 95.81 120 VAL A N 1
ATOM 921 C CA . VAL A 1 120 ? -13.146 -6.918 1.711 1.00 95.81 120 VAL A CA 1
ATOM 922 C C . VAL A 1 120 ? -11.885 -7.755 1.496 1.00 95.81 120 VAL A C 1
ATOM 924 O O . VAL A 1 120 ? -11.159 -7.535 0.521 1.00 95.81 120 VAL A O 1
ATOM 927 N N . GLU A 1 121 ? -11.632 -8.759 2.339 1.00 95.38 121 GLU A N 1
ATOM 928 C CA . GLU A 1 121 ? -10.507 -9.673 2.144 1.00 95.38 121 GLU A CA 1
ATOM 929 C C . GLU A 1 121 ? -10.617 -10.446 0.824 1.00 95.38 121 GLU A C 1
ATOM 931 O O . GLU A 1 121 ? -9.647 -10.507 0.057 1.00 95.38 121 GLU A O 1
ATOM 936 N N . ASN A 1 122 ? -11.794 -11.007 0.546 1.00 95.81 122 ASN A N 1
ATOM 937 C CA . ASN A 1 122 ? -12.066 -11.749 -0.679 1.00 95.81 122 ASN A CA 1
ATOM 938 C C . ASN A 1 122 ? -11.941 -10.856 -1.916 1.00 95.81 122 ASN A C 1
ATOM 940 O O . ASN A 1 122 ? -11.269 -11.236 -2.877 1.00 95.81 122 ASN A O 1
ATOM 944 N N . LEU A 1 123 ? -12.491 -9.640 -1.873 1.00 94.31 123 LEU A N 1
ATOM 945 C CA . LEU A 1 123 ? -12.360 -8.666 -2.957 1.00 94.31 123 LEU A CA 1
ATOM 946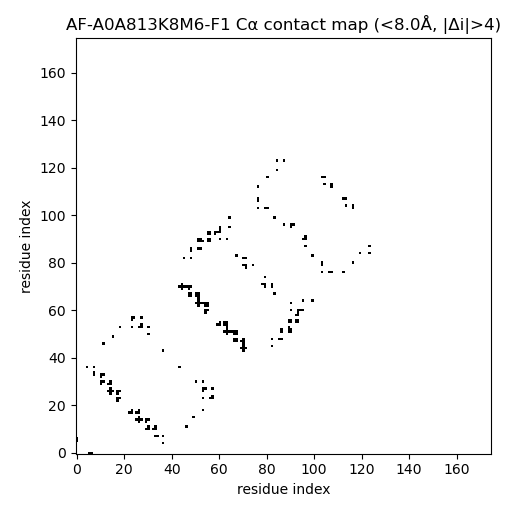 C C . LEU A 1 123 ? -10.895 -8.323 -3.224 1.00 94.31 123 LEU A C 1
ATOM 948 O O . LEU A 1 123 ? -10.448 -8.296 -4.371 1.00 94.31 123 LEU A O 1
ATOM 952 N N . ALA A 1 124 ? -10.118 -8.110 -2.167 1.00 92.06 124 ALA A N 1
ATOM 953 C CA . ALA A 1 124 ? -8.710 -7.818 -2.316 1.00 92.06 124 ALA A CA 1
ATOM 954 C C . ALA A 1 124 ? -7.939 -9.039 -2.867 1.00 92.06 124 ALA A C 1
ATOM 956 O O . ALA A 1 124 ? -7.031 -8.858 -3.676 1.00 92.06 124 ALA A O 1
ATOM 957 N N . LYS A 1 125 ? -8.267 -10.283 -2.481 1.00 91.62 125 LYS A N 1
ATOM 958 C CA . LYS A 1 125 ? -7.663 -11.499 -3.080 1.00 91.62 125 LYS A CA 1
ATOM 959 C C . LYS A 1 125 ? -7.982 -11.619 -4.574 1.00 91.62 125 LYS A C 1
ATOM 961 O O . LYS A 1 125 ? -7.084 -11.895 -5.364 1.00 91.62 125 LYS A O 1
ATOM 966 N N . LEU A 1 126 ? -9.233 -11.362 -4.961 1.00 93.56 126 LEU A N 1
ATOM 967 C CA . LEU A 1 126 ? -9.672 -11.371 -6.361 1.00 93.56 126 LEU A CA 1
ATOM 968 C C . LEU A 1 126 ? -8.944 -10.312 -7.193 1.00 93.56 126 LEU A C 1
ATOM 970 O O . LEU A 1 126 ? -8.467 -10.608 -8.286 1.00 93.56 126 LEU A O 1
ATOM 974 N N . LYS A 1 127 ? -8.797 -9.096 -6.656 1.00 90.62 127 LYS A N 1
ATOM 975 C CA . LYS A 1 127 ? -8.039 -8.018 -7.304 1.00 90.62 127 LYS A CA 1
ATOM 976 C C . LYS A 1 127 ? -6.582 -8.415 -7.555 1.00 90.62 127 LYS A C 1
ATOM 978 O O . LYS A 1 127 ? -6.056 -8.138 -8.629 1.00 90.62 127 LYS A O 1
ATOM 983 N N . ASP A 1 128 ? -5.937 -9.072 -6.592 1.00 86.94 128 ASP A N 1
ATOM 984 C CA . ASP A 1 128 ? -4.556 -9.536 -6.750 1.00 86.94 128 ASP A CA 1
ATOM 985 C C . ASP A 1 128 ? -4.437 -10.649 -7.795 1.00 86.94 128 ASP A C 1
ATOM 987 O O . ASP A 1 128 ? -3.501 -10.622 -8.593 1.00 86.94 128 ASP A O 1
ATOM 991 N N . ALA A 1 129 ? -5.386 -11.590 -7.829 1.00 89.38 129 ALA A N 1
ATOM 992 C CA . ALA A 1 129 ? -5.433 -12.631 -8.854 1.00 89.38 129 ALA A CA 1
ATOM 993 C C . ALA A 1 129 ? -5.587 -12.025 -10.259 1.00 89.38 129 ALA A C 1
ATOM 995 O O . ALA A 1 129 ? -4.800 -12.333 -11.152 1.00 89.38 129 ALA A O 1
ATOM 996 N N . TYR A 1 130 ? -6.513 -11.074 -10.419 1.00 89.62 130 TYR A N 1
ATOM 997 C CA . TYR A 1 130 ? -6.717 -10.356 -11.678 1.00 89.62 130 TYR A CA 1
ATOM 998 C C . TYR A 1 130 ? -5.447 -9.610 -12.121 1.00 89.62 130 TYR A C 1
ATOM 1000 O O . TYR A 1 130 ? -4.994 -9.744 -13.254 1.00 89.62 130 TYR A O 1
ATOM 1008 N N . LEU A 1 131 ? -4.800 -8.877 -11.208 1.00 84.69 131 LEU A N 1
ATOM 1009 C CA . LEU A 1 131 ? -3.555 -8.159 -11.502 1.00 84.69 131 LEU A CA 1
ATOM 1010 C C . LEU A 1 131 ? -2.361 -9.083 -11.784 1.00 84.69 131 LEU A C 1
ATOM 1012 O O . LEU A 1 131 ? -1.367 -8.617 -12.340 1.00 84.69 131 LEU A O 1
ATOM 1016 N N . GLN A 1 132 ? -2.397 -10.349 -11.365 1.00 82.56 132 GLN A N 1
ATOM 1017 C CA . GLN A 1 132 ? -1.374 -11.331 -11.727 1.00 82.56 132 GLN A CA 1
ATOM 1018 C C . GLN A 1 132 ? -1.595 -11.901 -13.127 1.00 82.56 132 GLN A C 1
ATOM 1020 O O . GLN A 1 132 ? -0.612 -12.087 -13.843 1.00 82.56 132 GLN A O 1
ATOM 1025 N N . GLU A 1 133 ? -2.844 -12.139 -13.527 1.00 81.25 133 GLU A N 1
ATOM 1026 C CA . GLU A 1 133 ? -3.180 -12.596 -14.881 1.00 81.25 133 GLU A CA 1
ATOM 1027 C C . GLU A 1 133 ? -2.897 -11.522 -15.936 1.00 81.25 133 GLU A C 1
ATOM 1029 O O . GLU A 1 133 ? -2.355 -11.826 -16.997 1.00 81.25 133 GLU A O 1
ATOM 1034 N N . ASP A 1 134 ? -3.191 -10.261 -15.610 1.00 72.62 134 ASP A N 1
ATOM 1035 C CA . ASP A 1 134 ? -3.051 -9.121 -16.522 1.00 72.62 134 ASP A CA 1
ATOM 1036 C C . ASP A 1 134 ? -1.617 -8.565 -16.579 1.00 72.62 134 ASP A C 1
ATOM 1038 O O . ASP A 1 134 ? -1.310 -7.657 -17.355 1.00 72.62 134 ASP A O 1
ATOM 1042 N N . ARG A 1 135 ? -0.687 -9.097 -15.767 1.00 63.00 135 ARG A N 1
ATOM 1043 C CA . ARG A 1 135 ? 0.735 -8.821 -15.989 1.00 63.00 135 ARG A CA 1
ATOM 1044 C C . ARG A 1 135 ? 1.096 -9.479 -17.315 1.00 63.00 135 ARG A C 1
ATOM 1046 O O . ARG A 1 135 ? 1.132 -10.712 -17.358 1.00 63.00 135 ARG A O 1
ATOM 1053 N N . PRO A 1 136 ? 1.408 -8.708 -18.379 1.00 60.38 136 PRO A N 1
ATOM 1054 C CA . PRO A 1 136 ? 1.879 -9.310 -19.613 1.00 60.38 136 PRO A CA 1
ATOM 1055 C C . PRO A 1 136 ? 3.056 -10.188 -19.217 1.00 60.38 136 PRO A C 1
ATOM 1057 O O . PRO A 1 136 ? 3.969 -9.694 -18.550 1.00 60.38 136 PRO A O 1
ATOM 1060 N N . LYS A 1 137 ? 3.000 -11.491 -19.532 1.00 61.03 137 LYS A N 1
ATOM 1061 C CA . LYS A 1 137 ? 4.157 -12.385 -19.409 1.00 61.03 137 LYS A CA 1
ATOM 1062 C C . LYS A 1 137 ? 5.282 -11.667 -20.129 1.00 61.03 137 LYS A C 1
ATOM 1064 O O . LYS A 1 137 ? 5.251 -11.529 -21.348 1.00 61.03 137 LYS A O 1
ATOM 1069 N N . THR A 1 138 ? 6.147 -11.052 -19.337 1.00 58.69 138 THR A N 1
ATOM 1070 C CA . THR A 1 138 ? 6.896 -9.884 -19.768 1.00 58.69 138 THR A CA 1
ATOM 1071 C C . THR A 1 138 ? 7.784 -10.275 -20.935 1.00 58.69 138 THR A C 1
ATOM 1073 O O . THR A 1 138 ? 8.268 -11.409 -21.009 1.00 58.69 138 THR A O 1
ATOM 1076 N N . ASP A 1 139 ? 8.051 -9.310 -21.816 1.00 68.31 139 ASP A N 1
ATOM 1077 C CA . ASP A 1 139 ? 8.995 -9.401 -22.935 1.00 68.31 139 ASP A CA 1
ATOM 1078 C C . ASP A 1 139 ? 10.387 -9.935 -22.542 1.00 68.31 139 ASP A C 1
ATOM 1080 O O . ASP A 1 139 ? 11.234 -10.096 -23.402 1.00 68.31 139 ASP A O 1
ATOM 1084 N N . VAL A 1 140 ? 10.660 -10.260 -21.275 1.00 74.88 140 VAL A N 1
ATOM 1085 C CA . VAL A 1 140 ? 11.846 -10.990 -20.813 1.00 74.88 140 VAL A CA 1
ATOM 1086 C C . VAL A 1 140 ? 12.082 -12.255 -21.637 1.00 74.88 140 VAL A C 1
ATOM 1088 O O . VAL A 1 140 ? 13.217 -12.506 -22.021 1.00 74.88 140 VAL A O 1
ATOM 1091 N N . ALA A 1 141 ? 11.036 -13.014 -21.986 1.00 78.88 141 ALA A N 1
ATOM 1092 C CA . ALA A 1 141 ? 11.187 -14.174 -22.871 1.00 78.88 141 ALA A CA 1
ATOM 1093 C C . ALA A 1 141 ? 11.654 -13.763 -24.280 1.00 78.88 141 ALA A C 1
ATOM 1095 O O . ALA A 1 141 ? 12.507 -14.417 -24.880 1.00 78.88 141 ALA A O 1
ATOM 1096 N N . ARG A 1 142 ? 11.145 -12.635 -24.785 1.00 82.69 142 ARG A N 1
ATOM 1097 C CA . ARG A 1 142 ? 11.520 -12.063 -26.081 1.00 82.69 142 ARG A CA 1
ATOM 1098 C C . ARG A 1 142 ? 12.944 -11.498 -26.063 1.00 82.69 142 ARG A C 1
ATOM 1100 O O . ARG A 1 142 ? 13.717 -11.792 -26.967 1.00 82.69 142 ARG A O 1
ATOM 1107 N N . TYR A 1 143 ? 13.323 -10.753 -25.027 1.00 86.31 143 TYR A N 1
ATOM 1108 C CA . TYR A 1 143 ? 14.675 -10.231 -24.829 1.00 86.31 143 TYR A CA 1
ATOM 1109 C C . TYR A 1 143 ? 15.692 -11.355 -24.612 1.00 86.31 143 TYR A C 1
ATOM 1111 O O . TYR A 1 143 ? 16.781 -11.291 -25.174 1.00 86.31 143 TYR A O 1
ATOM 1119 N N . ALA A 1 144 ? 15.337 -12.411 -23.873 1.00 89.50 144 ALA A N 1
ATOM 1120 C CA . ALA A 1 144 ? 16.179 -13.594 -23.710 1.00 89.50 144 ALA A CA 1
ATOM 1121 C C . ALA A 1 144 ? 16.384 -14.332 -25.042 1.00 89.50 144 ALA A C 1
ATOM 1123 O O . ALA A 1 144 ? 17.513 -14.694 -25.368 1.00 89.50 144 ALA A O 1
ATOM 1124 N N . ALA A 1 145 ? 15.326 -14.495 -25.845 1.00 91.19 145 ALA A N 1
ATOM 1125 C CA . ALA A 1 145 ? 15.433 -15.080 -27.180 1.00 91.19 145 ALA A CA 1
ATOM 1126 C C . ALA A 1 145 ? 16.338 -14.242 -28.099 1.00 91.19 145 ALA A C 1
ATOM 1128 O O . ALA A 1 145 ? 17.223 -14.787 -28.755 1.00 91.19 145 ALA A O 1
ATOM 1129 N N . VAL A 1 146 ? 16.176 -12.914 -28.099 1.00 94.12 146 VAL A N 1
ATOM 1130 C CA . VAL A 1 146 ? 17.038 -12.000 -28.868 1.00 94.12 146 VAL A CA 1
ATOM 1131 C C . VAL A 1 146 ? 18.494 -12.090 -28.401 1.00 94.12 146 VAL A C 1
ATOM 1133 O O . VAL A 1 146 ? 19.388 -12.223 -29.233 1.00 94.12 146 VAL A O 1
ATOM 1136 N N . ALA A 1 147 ? 18.749 -12.082 -27.090 1.00 95.56 147 ALA A N 1
ATOM 1137 C CA . ALA A 1 147 ? 20.099 -12.211 -26.543 1.00 95.56 147 ALA A CA 1
ATOM 1138 C C . ALA A 1 147 ? 20.763 -13.539 -26.948 1.00 95.56 147 ALA A C 1
ATOM 1140 O O . ALA A 1 147 ? 21.931 -13.550 -27.334 1.00 95.56 147 ALA A O 1
ATOM 1141 N N . LEU A 1 148 ? 20.013 -14.646 -26.931 1.00 97.19 148 LEU A N 1
ATOM 1142 C CA . LEU A 1 148 ? 20.510 -15.962 -27.332 1.00 97.19 148 LEU A CA 1
ATOM 1143 C C . LEU A 1 148 ? 20.899 -16.002 -28.816 1.00 97.19 148 LEU A C 1
ATOM 1145 O O . LEU A 1 148 ? 21.956 -16.533 -29.157 1.00 97.19 148 LEU A O 1
ATOM 1149 N N . VAL A 1 149 ? 20.095 -15.385 -29.689 1.00 97.50 149 VAL A N 1
ATOM 1150 C CA . VAL A 1 149 ? 20.412 -15.258 -31.122 1.00 97.50 149 VAL A CA 1
ATOM 1151 C C . VAL A 1 149 ? 21.688 -14.442 -31.337 1.00 97.50 149 VAL A C 1
ATOM 1153 O O . VAL A 1 149 ? 22.544 -14.846 -32.123 1.00 97.50 149 VAL A O 1
ATOM 1156 N N . VAL A 1 150 ? 21.859 -13.330 -30.614 1.00 97.81 150 VAL A N 1
ATOM 1157 C CA . VAL A 1 150 ? 23.069 -12.494 -30.709 1.00 97.81 150 VAL A CA 1
ATOM 1158 C C . VAL A 1 150 ? 24.314 -13.272 -30.278 1.00 97.81 150 VAL A C 1
ATOM 1160 O O . VAL A 1 150 ? 25.319 -13.260 -30.989 1.00 97.81 150 VAL A O 1
ATOM 1163 N N . VAL A 1 151 ? 24.250 -14.001 -29.160 1.00 98.12 151 VAL A N 1
ATOM 1164 C CA . VAL A 1 151 ? 25.371 -14.830 -28.683 1.00 98.12 151 VAL A CA 1
ATOM 1165 C C . VAL A 1 151 ? 25.717 -15.925 -29.693 1.00 98.12 151 VAL A C 1
ATOM 1167 O O . VAL A 1 151 ? 26.891 -16.107 -30.012 1.00 98.12 151 VAL A O 1
ATOM 1170 N N . ALA A 1 152 ? 24.717 -16.614 -30.249 1.00 98.00 152 ALA A N 1
ATOM 1171 C CA . ALA A 1 152 ? 24.941 -17.640 -31.267 1.00 98.00 152 ALA A CA 1
ATOM 1172 C C . ALA A 1 152 ? 25.638 -17.072 -32.516 1.00 98.00 152 ALA A C 1
ATOM 1174 O O . ALA A 1 152 ? 26.553 -17.695 -33.055 1.00 98.00 152 ALA A O 1
ATOM 1175 N N . MET A 1 153 ? 25.254 -15.865 -32.941 1.00 98.25 153 MET A N 1
ATOM 1176 C CA . MET A 1 153 ? 25.857 -15.192 -34.091 1.00 98.25 153 MET A CA 1
ATOM 1177 C C . MET A 1 153 ? 27.325 -14.815 -33.829 1.00 98.25 153 MET A C 1
ATOM 1179 O O . MET A 1 153 ? 28.176 -15.039 -34.687 1.00 98.25 153 MET A O 1
ATOM 1183 N N . LEU A 1 154 ? 27.650 -14.325 -32.627 1.00 98.19 154 LEU A N 1
ATOM 1184 C CA . LEU A 1 154 ? 29.033 -14.025 -32.231 1.00 98.19 154 LEU A CA 1
ATOM 1185 C C . LEU A 1 154 ? 29.912 -15.281 -32.186 1.00 98.19 154 LEU A C 1
ATOM 1187 O O . LEU A 1 154 ? 31.042 -15.257 -32.674 1.00 98.19 154 LEU A O 1
ATOM 1191 N N . VAL A 1 155 ? 29.390 -16.389 -31.650 1.00 98.25 155 VAL A N 1
ATOM 1192 C CA . VAL A 1 155 ? 30.096 -17.681 -31.643 1.00 98.25 155 VAL A CA 1
ATOM 1193 C C . VAL A 1 155 ? 30.353 -18.160 -33.070 1.00 98.25 155 VAL A C 1
ATOM 1195 O O . VAL A 1 155 ? 31.455 -18.610 -33.374 1.00 98.25 155 VAL A O 1
ATOM 1198 N N . PHE A 1 156 ? 29.373 -18.023 -33.964 1.00 98.19 156 PHE A N 1
ATOM 1199 C CA . PHE A 1 156 ? 29.530 -18.399 -35.366 1.00 98.19 156 PHE A CA 1
ATOM 1200 C C . PHE A 1 156 ? 30.623 -17.580 -36.067 1.00 98.19 156 PHE A C 1
ATOM 1202 O O . PHE A 1 156 ? 31.497 -18.155 -36.712 1.00 98.19 156 PHE A O 1
ATOM 1209 N N . VAL A 1 157 ? 30.638 -16.255 -35.878 1.00 98.06 157 VAL A N 1
ATOM 1210 C CA . VAL A 1 157 ? 31.691 -15.374 -36.417 1.00 98.06 157 VAL A CA 1
ATOM 1211 C C . VAL A 1 157 ? 33.069 -15.746 -35.859 1.00 98.06 157 VAL A C 1
ATOM 1213 O O . VAL A 1 157 ? 34.040 -15.811 -36.610 1.00 98.06 157 VAL A O 1
ATOM 1216 N N . TYR A 1 158 ? 33.162 -16.054 -34.564 1.00 98.00 158 TYR A N 1
ATOM 1217 C CA . TYR A 1 158 ? 34.412 -16.491 -33.939 1.00 98.00 158 TYR A CA 1
ATOM 1218 C C . TYR A 1 158 ? 34.928 -17.822 -34.512 1.00 98.00 158 TYR A C 1
ATOM 1220 O O . TYR A 1 158 ? 36.122 -17.966 -34.782 1.00 98.00 158 TYR A O 1
ATOM 1228 N N . LEU A 1 159 ? 34.035 -18.788 -34.746 1.00 97.81 159 LEU A N 1
ATOM 1229 C CA . LEU A 1 159 ? 34.390 -20.064 -35.369 1.00 97.81 159 LEU A CA 1
ATOM 1230 C C . LEU A 1 159 ? 34.857 -19.884 -36.818 1.00 97.81 159 LEU A C 1
ATOM 1232 O O . LEU A 1 159 ? 35.841 -20.510 -37.209 1.00 97.81 159 LEU A O 1
ATOM 1236 N N . LEU A 1 160 ? 34.201 -19.016 -37.596 1.00 97.38 160 LEU A N 1
ATOM 1237 C CA . LEU A 1 160 ? 34.644 -18.683 -38.953 1.00 97.38 160 LEU A CA 1
ATOM 1238 C C . LEU A 1 160 ? 36.051 -18.080 -38.951 1.00 97.38 160 LEU A C 1
ATOM 1240 O O . LEU A 1 160 ? 36.904 -18.522 -39.718 1.00 97.38 160 LEU A O 1
ATOM 1244 N N . TRP A 1 161 ? 36.325 -17.153 -38.033 1.00 97.62 161 TRP A N 1
ATOM 1245 C CA . TRP A 1 161 ? 37.651 -16.558 -37.886 1.00 97.62 161 TRP A CA 1
ATOM 1246 C C . TRP A 1 161 ? 38.733 -17.599 -37.540 1.00 97.62 161 TRP A C 1
ATOM 1248 O O . TRP A 1 161 ? 39.817 -17.594 -38.123 1.00 97.62 161 TRP A O 1
ATOM 1258 N N . LEU A 1 162 ? 38.436 -18.552 -36.647 1.00 97.12 162 LEU A N 1
ATOM 1259 C CA . LEU A 1 162 ? 39.351 -19.657 -36.328 1.00 97.12 162 LEU A CA 1
ATOM 1260 C C . LEU A 1 162 ? 39.619 -20.578 -37.529 1.00 97.12 162 LEU A C 1
ATOM 1262 O O . LEU A 1 162 ? 40.747 -21.051 -37.707 1.00 97.12 162 LEU A O 1
ATOM 1266 N N . LEU A 1 163 ? 38.598 -20.853 -38.345 1.00 96.56 163 LEU A N 1
ATOM 1267 C CA . LEU A 1 163 ? 38.746 -21.655 -39.561 1.00 96.56 163 LEU A CA 1
ATOM 1268 C C . LEU A 1 163 ? 39.613 -20.938 -40.600 1.00 96.56 163 LEU A C 1
ATOM 1270 O O . LEU A 1 163 ? 40.501 -21.563 -41.182 1.00 96.56 163 LEU A O 1
ATOM 1274 N N . GLU A 1 164 ? 39.413 -19.632 -40.788 1.00 96.19 164 GLU A N 1
ATOM 1275 C CA . GLU A 1 164 ? 40.252 -18.815 -41.666 1.00 96.19 164 GLU A CA 1
ATOM 1276 C C . GLU A 1 164 ? 41.713 -18.817 -41.205 1.00 96.19 164 GLU A C 1
ATOM 1278 O O . GLU A 1 164 ? 42.602 -19.100 -42.014 1.00 96.19 164 GLU A O 1
ATOM 1283 N N . ALA A 1 165 ? 41.966 -18.603 -39.908 1.00 94.69 165 ALA A N 1
ATOM 1284 C CA . ALA A 1 165 ? 43.312 -18.615 -39.335 1.00 94.69 165 ALA A CA 1
ATOM 1285 C C . ALA A 1 165 ? 44.049 -19.941 -39.605 1.00 94.69 165 ALA A C 1
ATOM 1287 O O . ALA A 1 165 ? 45.186 -19.934 -40.083 1.00 94.69 165 ALA A O 1
ATOM 1288 N N . ARG A 1 166 ? 43.379 -21.085 -39.400 1.00 94.06 166 ARG A N 1
ATOM 1289 C CA . ARG A 1 166 ? 43.945 -22.413 -39.712 1.00 94.06 166 ARG A CA 1
ATOM 1290 C C . ARG A 1 166 ? 44.164 -22.630 -41.209 1.00 94.06 166 ARG A C 1
ATOM 1292 O O . ARG A 1 166 ? 45.162 -23.232 -41.607 1.00 94.06 166 ARG A O 1
ATOM 1299 N N . SER A 1 167 ? 43.246 -22.152 -42.050 1.00 93.62 167 SER A N 1
ATOM 1300 C CA . SER A 1 167 ? 43.378 -22.286 -43.505 1.00 93.62 167 SER A CA 1
ATOM 1301 C C . SER A 1 167 ? 44.612 -21.539 -44.028 1.00 93.62 167 SER A C 1
ATOM 1303 O O . SER A 1 167 ? 45.367 -22.089 -44.834 1.00 93.62 167 SER A O 1
ATOM 1305 N N . LEU A 1 168 ? 44.884 -20.342 -43.497 1.00 90.50 168 LEU A N 1
ATOM 1306 C CA . LEU A 1 168 ? 46.033 -19.516 -43.866 1.00 90.50 168 LEU A CA 1
ATOM 1307 C C . LEU A 1 168 ? 47.364 -20.158 -43.455 1.00 90.50 168 LEU A C 1
ATOM 1309 O O . LEU A 1 168 ? 48.328 -20.113 -44.223 1.00 90.50 168 LEU A O 1
ATOM 1313 N N . GLU A 1 169 ? 47.426 -20.794 -42.283 1.00 91.31 169 GLU A N 1
ATOM 1314 C CA . GLU A 1 169 ? 48.604 -21.565 -41.861 1.00 91.31 169 GLU A CA 1
ATOM 1315 C C . GLU A 1 169 ? 48.878 -22.746 -42.798 1.00 91.31 169 GLU A C 1
ATOM 1317 O O . GLU A 1 169 ? 50.016 -22.945 -43.230 1.00 91.31 169 GLU A O 1
ATOM 1322 N N . SER A 1 170 ? 47.834 -23.484 -43.189 1.00 88.31 170 SER A N 1
ATOM 1323 C CA . SER A 1 170 ? 47.979 -24.621 -44.109 1.00 88.31 170 SER A CA 1
ATOM 1324 C C . SER A 1 170 ? 48.511 -24.213 -45.491 1.00 88.31 170 SER A C 1
ATOM 1326 O O . SER A 1 170 ? 49.222 -24.982 -46.139 1.00 88.31 170 SER A O 1
ATOM 1328 N N . TRP A 1 171 ? 48.217 -22.984 -45.928 1.00 83.12 171 TRP A N 1
ATOM 1329 C CA . TRP A 1 171 ? 48.703 -22.427 -47.190 1.00 83.12 171 TRP A CA 1
ATOM 1330 C C . TRP A 1 171 ? 50.181 -22.030 -47.136 1.00 83.12 171 TRP A C 1
ATOM 1332 O O . TRP A 1 171 ? 50.901 -22.235 -48.113 1.00 83.12 171 TRP A O 1
ATOM 1342 N N . LYS A 1 172 ? 50.659 -21.508 -45.997 1.00 82.88 172 LYS A N 1
ATOM 1343 C CA . LYS A 1 172 ? 52.083 -21.180 -45.809 1.00 82.88 172 LYS A CA 1
ATOM 1344 C C . LYS A 1 172 ? 52.985 -22.415 -45.861 1.00 82.88 172 LYS A C 1
ATOM 1346 O O . LYS A 1 172 ? 54.101 -22.302 -46.336 1.00 82.88 172 LYS A O 1
ATOM 1351 N N . MET A 1 173 ? 52.495 -23.578 -45.430 1.00 78.12 173 MET A N 1
ATOM 1352 C CA . MET A 1 173 ? 53.256 -24.840 -45.421 1.00 78.12 173 MET A CA 1
ATOM 1353 C C . MET A 1 173 ? 53.371 -25.516 -46.802 1.00 78.12 173 MET A C 1
ATOM 1355 O O . MET A 1 173 ? 54.092 -26.500 -46.938 1.00 78.12 173 MET A O 1
ATOM 1359 N N . ARG A 1 174 ? 52.639 -25.040 -47.822 1.00 73.31 174 ARG A N 1
ATOM 1360 C CA . ARG A 1 174 ? 52.682 -25.580 -49.197 1.0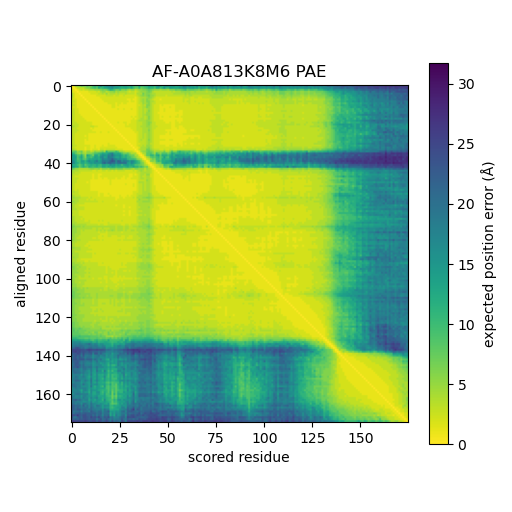0 73.31 174 ARG A CA 1
ATOM 1361 C C . ARG A 1 174 ? 53.546 -24.763 -50.168 1.00 73.31 174 ARG A C 1
ATOM 1363 O O . ARG A 1 174 ? 53.651 -25.162 -51.326 1.00 73.31 174 ARG A O 1
ATOM 1370 N N . LYS A 1 175 ? 54.106 -23.633 -49.733 1.00 56.78 175 LYS A N 1
ATOM 1371 C CA . LYS A 1 175 ? 55.090 -22.845 -50.492 1.00 56.78 175 LYS A CA 1
ATOM 1372 C C . LYS A 1 175 ? 56.493 -23.168 -50.010 1.00 56.78 175 LYS A C 1
ATOM 1374 O O . LYS A 1 175 ? 57.388 -23.168 -50.878 1.00 56.78 175 LYS A O 1
#

Organism: Polarella glacialis (NCBI:txid89957)

Foldseek 3Di:
DVDLVVVLVVLLVVLVVCVVVVVLVVSVVSLVVHDDDPPPPVCLLVNLLSQLQSCLSVLNNVSNVVSLCRSCPPHALVSNLVSCLSSVVSCVSNVNNVVSLVVSVVRDPDVVSVVVSVVSVVVSVVVVVVVVVPPPPDCPVVVVVVVVVVVVVVVVVVVVVVVVVVVVVVVVVVD

Secondary structure (DSSP, 8-state):
--SHHHHHHHHHHHHHHHHHTT-HHHHHHHHHH-PPPSS-HHHHHHHHHHHHHHHHHTT-HHHHHHHHHHHHTT--HHHHHHHHHHHHHHHHHTT-HHHHHHHHHHH--SHHHHHHHHHHHHHHHHHHHHHHHSS---THHHHHHHHHHHHHHHHHHHHHHHHHHHHHHHHHTT-

pLDDT: mean 92.07, std 9.78, range [56.78, 98.56]

Mean predicted aligned error: 8.14 Å

Solvent-accessible surface area (backbone atoms only — not comparable to full-atom values): 9544 Å² total; per-residue (Å²): 118,98,46,73,64,64,44,48,55,52,44,50,52,53,22,52,53,25,47,77,71,67,37,37,71,59,18,43,53,44,52,72,69,53,73,84,76,86,83,55,75,81,58,46,34,60,50,23,39,50,46,15,30,38,30,10,65,67,62,38,40,69,63,10,50,55,24,38,53,60,34,37,57,93,51,55,61,76,56,34,52,49,54,46,62,73,32,39,71,22,31,50,75,36,69,43,44,67,62,55,48,56,55,49,58,74,58,42,86,48,72,68,47,48,54,51,52,53,50,53,51,50,52,53,53,50,52,52,53,52,58,58,70,69,44,68,83,55,64,59,64,57,54,50,52,52,50,51,53,52,52,53,50,53,54,51,53,51,50,51,52,52,51,50,56,52,52,55,55,59,55,63,78,76,112

Nearest PDB structures (foldseek):
  5kcn-assembly1_A  TM=5.324E-01  e=7.975E-01  Haemophilus influenzae Rd KW20
  4i17-assembly1_A  TM=3.379E-01  e=3.260E+00  Bacteroides fragilis NCTC 9343
  5l9u-assembly1_O  TM=3.973E-01  e=7.666E+00  Homo sapiens

Radius of gyration: 28.01 Å; Cα contacts (8 Å, |Δi|>4): 127; chains: 1; bounding box: 77×58×68 Å